Protein AF-A0A949EF25-F1 (afdb_monomer)

Solvent-accessible surface area (backbone atoms only — not comparable to full-atom values): 8540 Å² total; per-residue (Å²): 130,70,71,63,59,55,54,55,54,52,54,58,56,57,61,60,68,72,70,77,82,79,72,94,72,83,74,65,94,69,74,80,73,62,82,84,67,85,77,86,60,81,87,52,98,72,59,58,57,70,56,53,63,74,39,25,83,81,72,63,58,49,72,68,50,50,51,50,49,50,51,52,52,51,52,50,49,58,48,50,53,56,53,50,50,53,51,50,52,50,51,50,52,37,53,53,40,69,68,39,97,70,64,52,62,69,62,42,52,51,48,52,50,53,50,51,51,51,54,51,49,55,52,51,52,52,49,50,54,30,53,57,44,52,54,64,72,65,74,137

Sequence (140 aa):
MKKRFFAVSIVLFLSAALFITAQPGFRGPASERGQRGGGFFADRNILPPRLLLQAKEKIGLNADQENKIGAMIETHEQWAIKFGAEMKIKALKLRTTLAAEKINLENAEKLIREQADMRAELQIARLRLQMDAMALLTPE

Secondary structure (DSSP, 8-state):
--HHHHHHHHHHHHHHTTSSS--TT---S--------SSSSTTS----HHHHHHTTTTTT--HHHHHHHHHHHHHHHHHHHHHHHHHHHHHHHHHHHHTSSS--HHHHHHHHHHHHHHHHHHHHHHHHHHHHHHHTT---

Foldseek 3Di:
DPVVVVVVVVVVVVVVVVPPPDDPDPPDPPDPPPPPDPDDPVPDPQDQLVVCLVCCVVLVDDPVLNVVLVVLVVVLVVVCVVLVVVLVVLVVVLVVQVPDPDRPVVSNVVSVVVSVVSVVVNVVSSVVSSVVSVVSSDDD

pLDDT: mean 79.0, std 20.93, range [42.19, 98.19]

Radius of gyration: 29.11 Å; Cα contacts (8 Å, |Δi|>4): 51; chains: 1; bounding box: 46×23×103 Å

Mean predicted aligned error: 14.59 Å

Structure (mmCIF, N/CA/C/O backbone):
data_AF-A0A949EF25-F1
#
_entry.id   AF-A0A949EF25-F1
#
loop_
_atom_site.group_PDB
_atom_site.id
_atom_site.type_symbol
_atom_site.label_atom_id
_atom_site.label_alt_id
_atom_site.label_comp_id
_atom_site.label_asym_id
_atom_site.label_entity_id
_atom_site.label_seq_id
_atom_site.pdbx_PDB_ins_code
_atom_site.Cartn_x
_atom_site.Cartn_y
_atom_site.Cartn_z
_atom_site.occupancy
_atom_site.B_iso_or_equiv
_atom_site.auth_seq_id
_atom_site.auth_comp_id
_atom_site.auth_asym_id
_atom_site.auth_atom_id
_atom_site.pdbx_PDB_model_num
ATOM 1 N N . MET A 1 1 ? -25.292 -3.944 -76.855 1.00 54.16 1 MET A N 1
ATOM 2 C CA . MET A 1 1 ? -24.725 -4.858 -75.831 1.00 54.16 1 MET A CA 1
ATOM 3 C C . MET A 1 1 ? -24.156 -4.168 -74.575 1.00 54.16 1 MET A C 1
ATOM 5 O O . MET A 1 1 ? -23.584 -4.856 -73.751 1.00 54.16 1 MET A O 1
ATOM 9 N N . LYS A 1 2 ? -24.351 -2.857 -74.338 1.00 55.22 2 LYS A N 1
ATOM 10 C CA . LYS A 1 2 ? -23.855 -2.183 -73.110 1.00 55.22 2 LYS A CA 1
ATOM 11 C C . LYS A 1 2 ? -24.868 -2.111 -71.948 1.00 55.22 2 LYS A C 1
ATOM 13 O O . LYS A 1 2 ? -24.469 -1.970 -70.803 1.00 55.22 2 LYS A O 1
ATOM 18 N N . LYS A 1 3 ? -26.172 -2.282 -72.213 1.00 53.53 3 LYS A N 1
ATOM 19 C CA . LYS A 1 3 ? -27.233 -2.193 -71.183 1.00 53.53 3 LYS A CA 1
ATOM 20 C C . LYS A 1 3 ? -27.423 -3.470 -70.342 1.00 53.53 3 LYS A C 1
ATOM 22 O O . LYS A 1 3 ? -27.934 -3.386 -69.236 1.00 53.53 3 LYS A O 1
ATOM 27 N N . ARG A 1 4 ? -26.980 -4.640 -70.828 1.00 52.62 4 ARG A N 1
ATOM 28 C CA . ARG A 1 4 ? -27.060 -5.913 -70.078 1.00 52.62 4 ARG A CA 1
ATOM 29 C C . ARG A 1 4 ? -25.912 -6.085 -69.072 1.00 52.62 4 ARG A C 1
ATOM 31 O O . ARG A 1 4 ? -26.141 -6.623 -68.001 1.00 52.62 4 ARG A O 1
ATOM 38 N N . PHE A 1 5 ? -24.727 -5.539 -69.360 1.00 52.31 5 PHE A N 1
ATOM 39 C CA . PHE A 1 5 ? -23.602 -5.524 -68.413 1.00 52.31 5 PHE A CA 1
ATOM 40 C C . PHE A 1 5 ? -23.840 -4.591 -67.214 1.00 52.31 5 PHE A C 1
ATOM 42 O O . PHE A 1 5 ? -23.453 -4.918 -66.098 1.00 52.31 5 PHE A O 1
ATOM 49 N N . PHE A 1 6 ? -24.550 -3.475 -67.413 1.00 53.28 6 PHE A N 1
ATOM 50 C CA . PHE A 1 6 ? -24.902 -2.555 -66.323 1.00 53.28 6 PHE A CA 1
ATOM 51 C C . PHE A 1 6 ? -25.933 -3.154 -65.349 1.00 53.28 6 PHE A C 1
ATOM 53 O O . PHE A 1 6 ? -25.822 -2.970 -64.142 1.00 53.28 6 PHE A O 1
ATOM 60 N N . ALA A 1 7 ? -26.899 -3.929 -65.858 1.00 56.06 7 ALA A N 1
ATOM 61 C CA . ALA A 1 7 ? -27.911 -4.590 -65.032 1.00 56.06 7 ALA A CA 1
ATOM 62 C C . ALA A 1 7 ? -27.319 -5.709 -64.153 1.00 56.06 7 ALA A C 1
ATOM 64 O O . ALA A 1 7 ? -27.701 -5.844 -62.994 1.00 56.06 7 ALA A O 1
ATOM 65 N N . VAL A 1 8 ? -26.340 -6.464 -64.665 1.00 56.72 8 VAL A N 1
ATOM 66 C CA . VAL A 1 8 ? -25.665 -7.530 -63.901 1.00 56.72 8 VAL A CA 1
ATOM 67 C C . VAL A 1 8 ? -24.771 -6.952 -62.793 1.00 56.72 8 VAL A C 1
ATOM 69 O O . VAL A 1 8 ? -24.705 -7.520 -61.707 1.00 56.72 8 VAL A O 1
ATOM 72 N N . SER A 1 9 ? -24.157 -5.782 -63.008 1.00 54.75 9 SER A N 1
ATOM 73 C CA . SER A 1 9 ? -23.313 -5.135 -61.992 1.00 54.75 9 SER A CA 1
ATOM 74 C C . SER A 1 9 ? -24.108 -4.509 -60.835 1.00 54.75 9 SER A C 1
ATOM 76 O O . SER A 1 9 ? -23.600 -4.451 -59.719 1.00 54.75 9 SER A O 1
ATOM 78 N N . ILE A 1 10 ? -25.351 -4.068 -61.070 1.00 56.97 10 ILE A N 1
ATOM 79 C CA . ILE A 1 10 ? -26.226 -3.510 -60.020 1.00 56.97 10 ILE A CA 1
ATOM 80 C C . ILE A 1 10 ? -26.801 -4.623 -59.132 1.00 56.97 10 ILE A C 1
ATOM 82 O O . ILE A 1 10 ? -26.888 -4.451 -57.919 1.00 56.97 10 ILE A O 1
ATOM 86 N N . VAL A 1 11 ? -27.121 -5.790 -59.702 1.00 57.53 11 VAL A N 1
ATOM 87 C CA . VAL A 1 11 ? -27.597 -6.951 -58.927 1.00 57.53 11 VAL A CA 1
ATOM 88 C C . VAL A 1 11 ? -26.488 -7.517 -58.032 1.00 57.53 11 VAL A C 1
ATOM 90 O O . VAL A 1 11 ? -26.756 -7.838 -56.878 1.00 57.53 11 VAL A O 1
ATOM 93 N N . LEU A 1 12 ? -25.235 -7.545 -58.507 1.00 54.50 12 LEU A N 1
ATOM 94 C CA . LEU A 1 12 ? -24.079 -7.995 -57.717 1.00 54.50 12 LEU A CA 1
ATOM 95 C C . LEU A 1 12 ? -23.717 -7.039 -56.563 1.00 54.50 12 LEU A C 1
ATOM 97 O O . LEU A 1 12 ? -23.309 -7.498 -55.496 1.00 54.50 12 LEU A O 1
ATOM 101 N N . PHE A 1 13 ? -23.924 -5.727 -56.733 1.00 53.69 13 PHE A N 1
ATOM 102 C CA . PHE A 1 13 ? -23.747 -4.753 -55.648 1.00 53.69 13 PHE A CA 1
ATOM 103 C C . PHE A 1 13 ? -24.913 -4.751 -54.644 1.00 53.69 13 PHE A C 1
ATOM 105 O O . PHE A 1 13 ? -24.671 -4.580 -53.450 1.00 53.69 13 PHE A O 1
ATOM 112 N N . LEU A 1 14 ? -26.157 -5.012 -55.073 1.00 52.59 14 LEU A N 1
ATOM 113 C CA . LEU A 1 14 ? -27.291 -5.143 -54.145 1.00 52.59 14 LEU A CA 1
ATOM 114 C C . LEU A 1 14 ? -27.250 -6.442 -53.319 1.00 52.59 14 LEU A C 1
ATOM 116 O O . LEU A 1 14 ? -27.714 -6.443 -52.181 1.00 52.59 14 LEU A O 1
ATOM 120 N N . SER A 1 15 ? -26.656 -7.526 -53.831 1.00 50.78 15 SER A N 1
ATOM 121 C CA . SER A 1 15 ? -26.482 -8.769 -53.064 1.00 50.78 15 SER A CA 1
ATOM 122 C C . SER A 1 15 ? -25.381 -8.696 -51.999 1.00 50.78 15 SER A C 1
ATOM 124 O O . SER A 1 15 ? -25.439 -9.433 -51.019 1.00 50.78 15 SER A O 1
ATOM 126 N N . ALA A 1 16 ? -24.403 -7.792 -52.136 1.00 50.66 16 ALA A N 1
ATOM 127 C CA . ALA A 1 16 ? -23.359 -7.590 -51.126 1.00 50.66 16 ALA A CA 1
ATOM 128 C C . ALA A 1 16 ? -23.826 -6.714 -49.943 1.00 50.66 16 ALA A C 1
ATOM 130 O O . ALA A 1 16 ? -23.264 -6.795 -48.852 1.00 50.66 16 ALA A O 1
ATOM 131 N N . ALA A 1 17 ? -24.880 -5.911 -50.129 1.00 52.56 17 ALA A N 1
ATOM 132 C CA . ALA A 1 17 ? -25.412 -5.012 -49.102 1.00 52.56 17 ALA A CA 1
ATOM 133 C C . ALA A 1 17 ? -26.395 -5.681 -48.118 1.00 52.56 17 ALA A C 1
ATOM 135 O O . ALA A 1 17 ? -26.705 -5.097 -47.084 1.00 52.56 17 ALA A O 1
ATOM 136 N N . LEU A 1 18 ? -26.863 -6.905 -48.398 1.00 49.91 18 LEU A N 1
ATOM 137 C CA . LEU A 1 18 ? -27.817 -7.633 -47.543 1.00 49.91 18 LEU A CA 1
ATOM 138 C C . LEU A 1 18 ? -27.175 -8.700 -46.634 1.00 49.91 18 LEU A C 1
ATOM 140 O O . LEU A 1 18 ? -27.881 -9.322 -45.848 1.00 49.91 18 LEU A O 1
ATOM 144 N N . PHE A 1 19 ? -25.849 -8.883 -46.680 1.00 48.09 19 PHE A N 1
ATOM 145 C CA . PHE A 1 19 ? -25.125 -9.843 -45.827 1.00 48.09 19 PHE A CA 1
ATOM 146 C C . PHE A 1 19 ? -24.269 -9.210 -44.713 1.00 48.09 19 PHE A C 1
ATOM 148 O O . PHE A 1 19 ? -23.619 -9.935 -43.966 1.00 48.09 19 PHE A O 1
ATOM 155 N N . ILE A 1 20 ? -24.279 -7.881 -44.544 1.00 51.88 20 ILE A N 1
ATOM 156 C CA . ILE A 1 20 ? -23.470 -7.193 -43.509 1.00 51.88 20 ILE A CA 1
ATOM 157 C C . ILE A 1 20 ? -24.315 -6.745 -42.295 1.00 51.88 20 ILE A C 1
ATOM 159 O O . ILE A 1 20 ? -23.790 -6.229 -41.314 1.00 51.88 20 ILE A O 1
ATOM 163 N N . THR A 1 21 ? -25.620 -7.026 -42.271 1.00 51.88 21 THR A N 1
ATOM 164 C CA . THR A 1 21 ? -26.505 -6.706 -41.133 1.00 51.88 21 THR A CA 1
ATOM 165 C C . THR A 1 21 ? -27.102 -7.950 -40.473 1.00 51.88 21 THR A C 1
ATOM 167 O O . THR A 1 21 ? -28.297 -8.011 -40.215 1.00 51.88 21 THR A O 1
ATOM 170 N N . ALA A 1 22 ? -26.276 -8.953 -40.162 1.00 54.19 22 ALA A N 1
ATOM 171 C CA . ALA A 1 22 ? -26.662 -10.035 -39.250 1.00 54.19 22 ALA A CA 1
ATOM 172 C C . ALA A 1 22 ? -25.439 -10.768 -38.667 1.00 54.19 22 ALA A C 1
ATOM 174 O O . ALA A 1 22 ? -25.241 -11.957 -38.899 1.00 54.19 22 ALA A O 1
ATOM 175 N N . GLN A 1 23 ? -24.615 -10.077 -37.875 1.00 49.81 23 GLN A N 1
ATOM 176 C CA . GLN A 1 23 ? -23.814 -10.754 -36.852 1.00 49.81 23 GLN A CA 1
ATOM 177 C C . GLN A 1 23 ? -24.233 -10.248 -35.467 1.00 49.81 23 GLN A C 1
ATOM 179 O O . GLN A 1 23 ? -23.912 -9.114 -35.101 1.00 49.81 23 GLN A O 1
ATOM 184 N N . PRO A 1 24 ? -24.960 -11.059 -34.679 1.00 44.44 24 PRO A N 1
ATOM 185 C CA . PRO A 1 24 ? -25.192 -10.764 -33.278 1.00 44.44 24 PRO A CA 1
ATOM 186 C C . PRO A 1 24 ? -23.874 -11.007 -32.539 1.00 44.44 24 PRO A C 1
ATOM 188 O O . PRO A 1 24 ? -23.455 -12.149 -32.375 1.00 44.44 24 PRO A O 1
ATOM 191 N N . GLY A 1 25 ? -23.199 -9.940 -32.105 1.00 51.03 25 GLY A N 1
ATOM 192 C CA . GLY A 1 25 ? -22.099 -10.098 -31.152 1.00 51.03 25 GLY A CA 1
ATOM 193 C C . GLY A 1 25 ? -20.943 -9.109 -31.199 1.00 51.03 25 GLY A C 1
ATOM 194 O O . GLY A 1 25 ? -20.048 -9.258 -30.372 1.00 51.03 25 GLY A O 1
ATOM 195 N N . PHE A 1 26 ? -20.934 -8.085 -32.061 1.00 47.62 26 PHE A N 1
ATOM 196 C CA . PHE A 1 26 ? -19.940 -7.011 -31.922 1.00 47.62 26 PHE A CA 1
ATOM 197 C C . PHE A 1 26 ? -20.325 -6.091 -30.754 1.00 47.62 26 PHE A C 1
ATOM 199 O O . PHE A 1 26 ? -20.847 -4.989 -30.921 1.00 47.62 26 PHE A O 1
ATOM 206 N N . ARG A 1 27 ? -20.094 -6.578 -29.531 1.00 50.97 27 ARG A N 1
ATOM 207 C CA . ARG A 1 27 ? -19.937 -5.722 -28.359 1.00 50.97 27 ARG A CA 1
ATOM 208 C C . ARG A 1 27 ? -18.659 -4.925 -28.606 1.00 50.97 27 ARG A C 1
ATOM 210 O O . ARG A 1 27 ? -17.562 -5.456 -28.471 1.00 50.97 27 ARG A O 1
ATOM 217 N N . GLY A 1 28 ? -18.811 -3.658 -28.995 1.00 45.81 28 GLY A N 1
ATOM 218 C CA . GLY A 1 28 ? -17.733 -2.677 -28.872 1.00 45.81 28 GLY A CA 1
ATOM 219 C C . GLY A 1 28 ? -17.209 -2.649 -27.428 1.00 45.81 28 GLY A C 1
ATOM 220 O O . GLY A 1 28 ? -17.818 -3.282 -26.563 1.00 45.81 28 GLY A O 1
ATOM 221 N N . PRO A 1 29 ? -16.108 -1.937 -27.135 1.00 49.69 29 PRO A N 1
ATOM 222 C CA . PRO A 1 29 ? -15.517 -1.869 -25.800 1.00 49.69 29 PRO A CA 1
ATOM 223 C C . PRO A 1 29 ? -16.431 -1.076 -24.851 1.00 49.69 29 PRO A C 1
ATOM 225 O O . PRO A 1 29 ? -16.143 0.036 -24.417 1.00 49.69 29 PRO A O 1
ATOM 228 N N . ALA A 1 30 ? -17.582 -1.660 -24.542 1.00 44.31 30 ALA A N 1
ATOM 2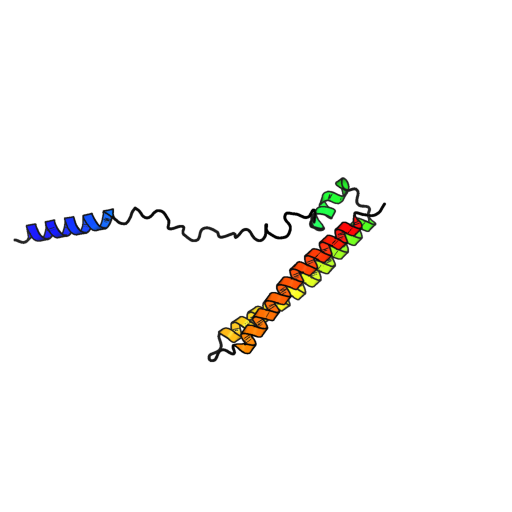29 C CA . ALA A 1 30 ? -18.405 -1.342 -23.415 1.00 44.31 30 ALA A CA 1
ATOM 230 C 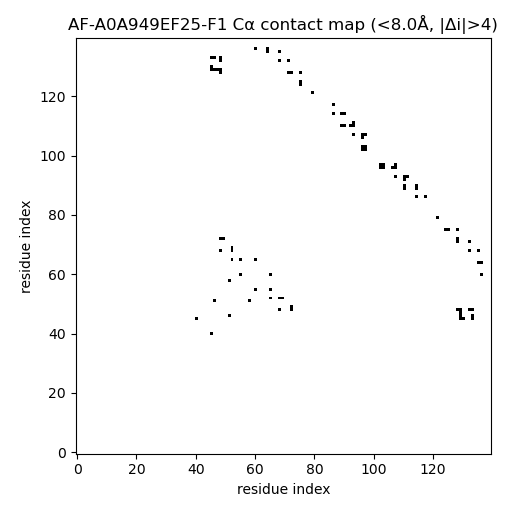C . ALA A 1 30 ? -17.574 -1.739 -22.208 1.00 44.31 30 ALA A C 1
ATOM 232 O O . ALA A 1 30 ? -17.428 -2.918 -21.903 1.00 44.31 30 ALA A O 1
ATOM 233 N N . SER A 1 31 ? -17.009 -0.723 -21.562 1.00 50.34 31 SER A N 1
ATOM 234 C CA . SER A 1 31 ? -17.053 -0.623 -20.112 1.00 50.34 31 SER A CA 1
ATOM 235 C C . SER A 1 31 ? -16.852 -1.956 -19.395 1.00 50.34 31 SER A C 1
ATOM 237 O O . SER A 1 31 ? -17.687 -2.366 -18.588 1.00 50.34 31 SER A O 1
ATOM 239 N N . GLU A 1 32 ? -15.693 -2.576 -19.590 1.00 43.91 32 GLU A N 1
ATOM 240 C CA . GLU A 1 32 ? -15.085 -3.358 -18.526 1.00 43.91 32 GLU A CA 1
ATOM 241 C C . GLU A 1 32 ? -14.651 -2.370 -17.428 1.00 43.91 32 GLU A C 1
ATOM 243 O O . GLU A 1 32 ? -13.480 -2.213 -17.087 1.00 43.91 32 GLU A O 1
ATOM 248 N N . ARG A 1 33 ? -15.640 -1.737 -16.776 1.00 43.56 33 ARG A N 1
ATOM 249 C CA . ARG A 1 33 ? -15.610 -1.626 -15.320 1.00 43.56 33 ARG A CA 1
ATOM 250 C C . ARG A 1 33 ? -15.683 -3.063 -14.830 1.00 43.56 33 ARG A C 1
ATOM 252 O O . ARG A 1 33 ? -16.730 -3.529 -14.391 1.00 43.56 33 ARG A O 1
ATOM 259 N N . GLY A 1 34 ? -14.569 -3.776 -14.991 1.00 44.25 34 GLY A N 1
ATOM 260 C CA . GLY A 1 34 ? -14.351 -5.045 -14.347 1.00 44.25 34 GLY A CA 1
ATOM 261 C C . GLY A 1 34 ? -14.696 -4.807 -12.895 1.00 44.25 34 GLY A C 1
ATOM 262 O O . GLY A 1 34 ? -14.117 -3.928 -12.249 1.00 44.25 34 GLY A O 1
ATOM 263 N N . GLN A 1 35 ? -15.721 -5.523 -12.453 1.00 47.59 35 GLN A N 1
ATOM 264 C CA . GLN A 1 35 ? -15.979 -5.862 -11.071 1.00 47.59 35 GLN A CA 1
ATOM 265 C C . GLN A 1 35 ? -14.628 -6.126 -10.401 1.00 47.59 35 GLN A C 1
ATOM 267 O O . GLN A 1 35 ? -14.088 -7.229 -10.442 1.00 47.59 35 GLN A O 1
ATOM 272 N N . ARG A 1 36 ? -14.015 -5.087 -9.834 1.00 45.81 36 ARG A N 1
ATOM 273 C CA . ARG A 1 36 ? -12.813 -5.245 -9.036 1.00 45.81 36 ARG A CA 1
ATOM 274 C C . ARG A 1 36 ? -13.279 -5.816 -7.710 1.00 45.81 36 ARG A C 1
ATOM 276 O O . ARG A 1 36 ? -13.642 -5.075 -6.807 1.00 45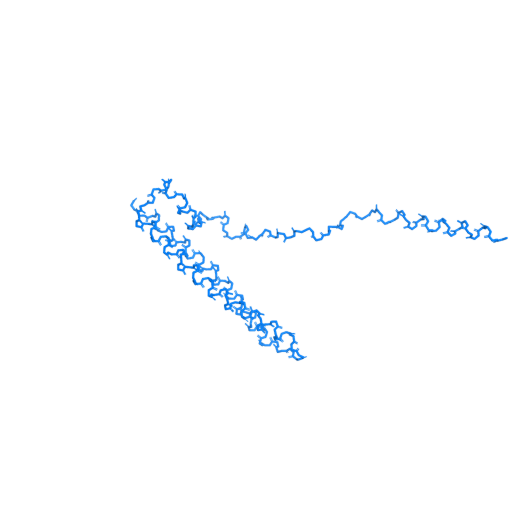.81 36 ARG A O 1
ATOM 283 N N . GLY A 1 37 ? -13.237 -7.141 -7.624 1.00 43.38 37 GLY A N 1
ATOM 284 C CA . GLY A 1 37 ? -12.913 -7.818 -6.375 1.00 43.38 37 GLY A CA 1
ATOM 285 C C . GLY A 1 37 ? -14.081 -8.175 -5.466 1.00 43.38 37 GLY A C 1
ATOM 286 O O . GLY A 1 37 ? -13.938 -8.067 -4.255 1.00 43.38 37 GLY A O 1
ATOM 287 N N . GLY A 1 38 ? -15.184 -8.694 -6.005 1.00 42.19 38 GLY A N 1
ATOM 288 C CA . GLY A 1 38 ? -16.184 -9.413 -5.199 1.00 42.19 38 GLY A CA 1
ATOM 289 C C . GLY A 1 38 ? -15.750 -10.827 -4.771 1.00 42.19 38 GLY A C 1
ATOM 290 O O . GLY A 1 38 ? -16.607 -11.680 -4.599 1.00 42.19 38 GLY A O 1
ATOM 291 N N . GLY A 1 39 ? -14.444 -11.117 -4.675 1.00 46.09 39 GLY A N 1
ATOM 292 C CA . GLY A 1 39 ? -13.925 -12.495 -4.723 1.00 46.09 39 GLY A CA 1
ATOM 293 C C . GLY A 1 39 ? -12.921 -12.920 -3.648 1.00 46.09 39 GLY A C 1
ATOM 294 O O . GLY A 1 39 ? -12.316 -13.969 -3.805 1.00 46.09 39 GLY A O 1
ATOM 295 N N . PHE A 1 40 ? -12.716 -12.150 -2.575 1.00 47.03 40 PHE A N 1
ATOM 296 C CA . PHE A 1 40 ? -11.912 -12.617 -1.420 1.00 47.03 40 PHE A CA 1
ATOM 297 C C . PHE A 1 40 ? -12.433 -12.145 -0.049 1.00 47.03 40 PHE A C 1
ATOM 299 O O . PHE A 1 40 ? -12.055 -12.702 0.976 1.00 47.03 40 PHE A O 1
ATOM 306 N N . PHE A 1 41 ? -13.328 -11.148 -0.022 1.00 47.22 41 PHE A N 1
ATOM 307 C CA . PHE A 1 41 ? -13.860 -10.532 1.205 1.00 47.22 41 PHE A CA 1
ATOM 308 C C . PHE A 1 41 ? -15.389 -10.564 1.305 1.00 47.22 41 PHE A C 1
ATOM 310 O O . PHE A 1 41 ? -15.947 -9.955 2.209 1.00 47.22 41 PHE A O 1
ATOM 317 N N . ALA A 1 42 ? -16.075 -11.256 0.391 1.00 48.38 42 ALA A N 1
ATOM 318 C CA . ALA A 1 42 ? -17.537 -11.349 0.407 1.00 48.38 42 ALA A CA 1
ATOM 319 C C . ALA A 1 42 ? -18.078 -12.168 1.597 1.00 48.38 42 ALA A C 1
ATOM 321 O O . ALA A 1 42 ? -19.260 -12.074 1.899 1.00 48.38 42 ALA A O 1
ATOM 322 N N . ASP A 1 43 ? -17.210 -12.929 2.274 1.00 43.94 43 ASP A N 1
ATOM 323 C CA . ASP A 1 43 ? -17.591 -13.916 3.291 1.00 43.94 43 ASP A CA 1
ATOM 324 C C . ASP A 1 43 ? -17.036 -13.608 4.696 1.00 43.94 43 ASP A C 1
ATOM 326 O O . ASP A 1 43 ? -17.002 -14.460 5.578 1.00 43.94 43 ASP A O 1
ATOM 330 N N . ARG A 1 44 ? -16.542 -12.386 4.940 1.00 54.66 44 ARG A N 1
ATOM 331 C CA . ARG A 1 44 ? -16.115 -11.971 6.284 1.00 54.66 44 ARG A CA 1
ATOM 332 C C . ARG A 1 44 ? -16.666 -10.586 6.592 1.00 54.66 44 ARG A C 1
ATOM 334 O O . ARG A 1 44 ? -16.533 -9.688 5.768 1.00 54.66 44 ARG A O 1
ATOM 341 N N . ASN A 1 45 ? -17.234 -10.421 7.790 1.00 59.25 45 ASN A N 1
ATOM 342 C CA . ASN A 1 45 ? -17.732 -9.171 8.388 1.00 59.25 45 ASN A CA 1
ATOM 343 C C . ASN A 1 45 ? -16.612 -8.132 8.611 1.00 59.25 45 ASN A C 1
ATOM 345 O O . ASN A 1 45 ? -16.421 -7.617 9.709 1.00 59.25 45 ASN A O 1
ATOM 349 N N . ILE A 1 46 ? -15.807 -7.860 7.590 1.00 67.62 46 ILE A N 1
ATOM 350 C CA . ILE A 1 46 ? -14.645 -6.990 7.657 1.00 67.62 46 ILE A CA 1
ATOM 351 C C . ILE A 1 46 ? -15.073 -5.637 7.105 1.00 67.62 46 ILE A C 1
ATOM 353 O O . ILE A 1 46 ? -14.951 -5.345 5.911 1.00 67.62 46 ILE A O 1
ATOM 357 N N . LEU A 1 47 ? -15.624 -4.812 7.992 1.00 77.25 47 LEU A N 1
ATOM 358 C CA . LEU A 1 47 ? -16.019 -3.456 7.649 1.00 77.25 47 LEU A CA 1
ATOM 359 C C . LEU A 1 47 ? -14.768 -2.580 7.473 1.00 77.25 47 LEU A C 1
ATOM 361 O O . LEU A 1 47 ? -13.850 -2.625 8.293 1.00 77.25 47 LEU A O 1
ATOM 365 N N . PRO A 1 48 ? -14.695 -1.757 6.413 1.00 85.50 48 PRO A N 1
ATOM 366 C CA . PRO A 1 48 ? -13.679 -0.721 6.313 1.00 85.50 48 PRO A CA 1
ATOM 367 C C . PRO A 1 48 ? -13.693 0.184 7.563 1.00 85.50 48 PRO A C 1
ATOM 369 O O . PRO A 1 48 ? -14.767 0.659 7.931 1.00 85.50 48 PRO A O 1
ATOM 372 N N . PRO A 1 49 ? -12.536 0.518 8.167 1.00 87.69 49 PRO A N 1
ATOM 373 C CA . PRO A 1 49 ? -12.475 1.340 9.380 1.00 87.69 49 PRO A CA 1
ATOM 374 C C . PRO A 1 49 ? -13.147 2.710 9.235 1.00 87.69 49 PRO A C 1
ATOM 376 O O . PRO A 1 49 ? -13.751 3.222 10.170 1.00 87.69 49 PRO A O 1
ATOM 379 N N . ARG A 1 50 ? -13.124 3.288 8.026 1.00 89.62 50 ARG A N 1
ATOM 380 C CA . ARG A 1 50 ? -13.855 4.528 7.723 1.00 89.62 50 ARG A CA 1
ATOM 381 C C . ARG A 1 50 ? -15.371 4.382 7.919 1.00 89.62 50 ARG A C 1
ATOM 383 O O . ARG A 1 50 ? -16.007 5.340 8.340 1.00 89.62 50 ARG A O 1
ATOM 390 N N . LEU A 1 51 ? -15.948 3.208 7.639 1.00 89.12 51 LEU A N 1
ATOM 391 C CA . LEU A 1 51 ? -17.366 2.949 7.916 1.00 89.12 51 LEU A CA 1
ATOM 392 C C . LEU A 1 51 ? -17.636 2.836 9.419 1.00 89.12 51 LEU A C 1
ATOM 394 O O . LEU A 1 51 ? -18.699 3.261 9.856 1.00 89.12 51 LEU A O 1
ATOM 398 N N . LEU A 1 52 ? -16.682 2.327 10.207 1.00 88.69 52 LEU A N 1
ATOM 399 C CA . LEU A 1 52 ? -16.801 2.293 11.670 1.00 88.69 52 LEU A CA 1
ATOM 400 C C . LEU A 1 52 ? -16.907 3.713 12.236 1.00 88.69 52 LEU A C 1
ATOM 402 O O . LEU A 1 52 ? -17.811 3.992 13.015 1.00 88.69 52 LEU A O 1
ATOM 406 N N . LEU A 1 53 ? -16.058 4.633 11.765 1.00 90.00 53 LEU A N 1
ATOM 407 C CA . LEU A 1 53 ? -16.129 6.046 12.152 1.00 90.00 53 LEU A CA 1
ATOM 408 C C . LEU A 1 53 ? -17.427 6.725 11.697 1.00 90.00 53 LEU A C 1
ATOM 410 O O . LEU A 1 53 ? -18.004 7.512 12.440 1.00 90.00 53 LEU A O 1
ATOM 414 N N . GLN A 1 54 ? -17.927 6.408 10.499 1.00 90.88 54 GLN A N 1
ATOM 415 C CA . GLN A 1 54 ? -19.219 6.927 10.028 1.00 90.88 54 GLN A CA 1
ATOM 416 C C . GLN A 1 54 ? -20.403 6.388 10.839 1.00 90.88 54 GLN A C 1
ATOM 418 O O . GLN A 1 54 ? -21.418 7.067 10.978 1.00 90.88 54 GLN A O 1
ATOM 423 N N . ALA A 1 55 ? -20.285 5.172 11.368 1.00 88.69 55 ALA A N 1
ATOM 424 C CA . ALA A 1 55 ? -21.302 4.524 12.182 1.00 88.69 55 ALA A CA 1
ATOM 425 C C . ALA A 1 55 ? -21.085 4.722 13.691 1.00 88.69 55 ALA A C 1
ATOM 427 O O . ALA A 1 55 ? -21.774 4.068 14.470 1.00 88.69 55 ALA A O 1
ATOM 428 N N . LYS A 1 56 ? -20.171 5.610 14.111 1.00 89.38 56 LYS A N 1
ATOM 429 C CA . LYS A 1 56 ? -19.697 5.713 15.500 1.00 89.38 56 LYS A CA 1
ATOM 430 C C . LYS A 1 56 ? -20.806 5.825 16.546 1.00 89.38 56 LYS A C 1
ATOM 432 O O . LYS A 1 56 ? -20.761 5.125 17.549 1.00 89.38 56 LYS A O 1
ATOM 437 N N . GLU A 1 57 ? -21.838 6.624 16.273 1.00 88.75 57 GLU A N 1
ATOM 438 C CA . GLU A 1 57 ? -22.991 6.802 17.166 1.00 88.75 57 GLU A CA 1
ATOM 439 C C . GLU A 1 57 ? -23.858 5.539 17.249 1.00 88.75 57 GLU A C 1
ATOM 441 O O . GLU A 1 57 ? -24.407 5.223 18.298 1.00 88.75 57 GLU A O 1
ATOM 446 N N . LYS A 1 58 ? -23.962 4.788 16.146 1.00 87.56 58 LYS A N 1
ATOM 447 C CA . LYS A 1 58 ? -24.780 3.570 16.054 1.00 87.56 58 LYS A CA 1
ATOM 448 C C . LYS A 1 58 ? -24.119 2.367 16.715 1.00 87.56 58 LYS A C 1
ATOM 450 O O . LYS A 1 58 ? -24.825 1.492 17.200 1.00 87.56 58 LYS A O 1
ATOM 455 N N . ILE A 1 59 ? -22.789 2.308 16.685 1.00 87.31 59 ILE A N 1
ATOM 456 C CA . ILE A 1 59 ? -22.005 1.216 17.279 1.00 87.31 59 ILE A CA 1
ATOM 457 C C . ILE A 1 59 ? -21.416 1.590 18.645 1.00 87.31 59 ILE A C 1
ATOM 459 O O . ILE A 1 59 ? -20.689 0.792 19.222 1.00 87.31 59 ILE A O 1
ATOM 463 N N . GLY A 1 60 ? -21.727 2.787 19.156 1.00 88.38 60 GLY A N 1
ATOM 464 C CA . GLY A 1 60 ? -21.345 3.227 20.496 1.00 88.38 60 GLY A CA 1
ATOM 465 C C . GLY A 1 60 ? -19.841 3.404 20.702 1.00 88.38 60 GLY A C 1
ATOM 466 O O . GLY A 1 60 ? -19.354 3.098 21.786 1.00 88.38 60 GLY A O 1
ATOM 467 N N . LEU A 1 61 ? -19.097 3.880 19.693 1.00 89.94 61 LEU A N 1
ATOM 468 C CA . LEU A 1 61 ? -17.663 4.135 19.876 1.00 89.94 61 LEU A CA 1
ATOM 469 C C . LEU A 1 61 ? -17.439 5.206 20.941 1.00 89.94 61 LEU A C 1
ATOM 471 O O . LEU A 1 61 ? -17.998 6.302 20.860 1.00 89.94 61 LEU A O 1
ATOM 475 N N . ASN A 1 62 ? -16.558 4.916 21.893 1.00 92.38 62 ASN A N 1
ATOM 476 C CA . ASN A 1 62 ? -16.047 5.933 22.799 1.00 92.38 62 ASN A CA 1
ATOM 477 C C . ASN A 1 62 ? -14.981 6.810 22.107 1.00 92.38 62 ASN A C 1
ATOM 479 O O . ASN A 1 62 ? -14.463 6.480 21.034 1.00 92.38 62 ASN A O 1
ATOM 483 N N . ALA A 1 63 ? -14.645 7.942 22.732 1.00 92.56 63 ALA A N 1
ATOM 484 C CA . ALA A 1 63 ? -13.693 8.905 22.174 1.00 92.56 63 ALA A CA 1
ATOM 485 C C . ALA A 1 63 ? -12.299 8.294 21.934 1.00 92.56 63 ALA A C 1
ATOM 487 O O . ALA A 1 63 ? -11.641 8.615 20.944 1.00 92.56 63 ALA A O 1
ATOM 488 N N . ASP A 1 64 ? -11.860 7.376 22.796 1.00 93.06 64 ASP A N 1
ATOM 489 C CA . ASP A 1 64 ? -10.556 6.723 22.667 1.00 93.06 64 ASP A CA 1
ATOM 490 C C . ASP A 1 64 ? -10.516 5.759 21.474 1.00 93.06 64 ASP A C 1
ATOM 492 O O . ASP A 1 64 ? -9.526 5.721 20.741 1.00 93.06 64 ASP A O 1
ATOM 496 N N . GLN A 1 65 ? -11.587 4.996 21.248 1.00 93.19 65 GLN A N 1
ATOM 497 C CA . GLN A 1 65 ? -11.751 4.120 20.087 1.00 93.19 65 GLN A CA 1
ATOM 498 C C . GLN A 1 65 ? -11.805 4.934 18.792 1.00 93.19 65 GLN A C 1
ATOM 500 O O . GLN A 1 65 ? -11.111 4.590 17.835 1.00 93.19 65 GLN A O 1
ATOM 505 N N . GLU A 1 66 ? -12.570 6.032 18.767 1.00 94.19 66 GLU A N 1
ATOM 506 C CA . GLU A 1 66 ? -12.631 6.947 17.620 1.00 94.19 66 GLU A CA 1
ATOM 507 C C . GLU A 1 66 ? -11.234 7.485 17.269 1.00 94.19 66 GLU A C 1
ATOM 509 O O . GLU A 1 66 ? -10.792 7.362 16.123 1.00 94.19 66 GLU A O 1
ATOM 514 N N . ASN A 1 67 ? -10.503 7.997 18.263 1.00 95.25 67 ASN A N 1
ATOM 515 C CA . ASN A 1 67 ? -9.160 8.543 18.072 1.00 95.25 67 ASN A CA 1
ATOM 516 C C . ASN A 1 67 ? -8.165 7.484 17.573 1.00 95.25 67 ASN A C 1
ATOM 518 O O . ASN A 1 67 ? -7.397 7.744 16.643 1.00 95.25 67 ASN A O 1
ATOM 522 N N . LYS A 1 68 ? -8.191 6.273 18.146 1.00 95.44 68 LYS A N 1
ATOM 523 C CA . LYS A 1 68 ? -7.314 5.169 17.723 1.00 95.44 68 LYS A CA 1
ATOM 524 C C . LYS A 1 68 ? -7.601 4.741 16.286 1.00 95.44 68 LYS A C 1
ATOM 526 O O . LYS A 1 68 ? -6.670 4.651 15.488 1.00 95.44 68 LYS A O 1
ATOM 531 N N . ILE A 1 69 ? -8.871 4.531 15.932 1.00 94.75 69 ILE A N 1
ATOM 532 C CA . ILE A 1 69 ? -9.262 4.155 14.566 1.00 94.75 69 ILE A CA 1
ATOM 533 C C . ILE A 1 69 ? -8.851 5.255 13.575 1.00 94.75 69 ILE A C 1
ATOM 535 O O . ILE A 1 69 ? -8.300 4.946 12.517 1.00 94.75 69 ILE A O 1
ATOM 539 N N . GLY A 1 70 ? -9.055 6.530 13.923 1.00 95.38 70 GLY A N 1
ATOM 540 C CA . GLY A 1 70 ? -8.613 7.669 13.116 1.00 95.38 70 GLY A CA 1
ATOM 541 C C . GLY A 1 70 ? -7.104 7.658 12.850 1.00 95.38 70 GLY A C 1
ATOM 542 O O . GLY A 1 70 ? -6.681 7.707 11.694 1.00 95.38 70 GLY A O 1
ATOM 543 N N . ALA A 1 71 ? -6.292 7.498 13.897 1.00 96.88 71 ALA A N 1
ATOM 544 C CA . ALA A 1 71 ? -4.833 7.455 13.784 1.00 96.88 71 ALA A CA 1
ATOM 545 C C . ALA A 1 71 ? -4.330 6.267 12.944 1.00 96.88 71 ALA A C 1
ATOM 547 O O . ALA A 1 71 ? -3.379 6.397 12.167 1.00 96.88 71 ALA A O 1
ATOM 548 N N . MET A 1 72 ? -4.979 5.105 13.062 1.00 95.94 72 MET A N 1
ATOM 549 C CA . MET A 1 72 ? -4.652 3.924 12.258 1.00 95.94 72 MET A CA 1
ATOM 550 C C . MET A 1 72 ? -4.937 4.151 10.771 1.00 95.94 72 MET A C 1
ATOM 552 O O . MET A 1 72 ? -4.112 3.798 9.925 1.00 95.94 72 MET A O 1
ATOM 556 N N . ILE A 1 73 ? -6.079 4.769 10.449 1.00 95.69 73 ILE A N 1
ATOM 557 C CA . ILE A 1 73 ? -6.438 5.137 9.074 1.00 95.69 73 ILE A CA 1
ATOM 558 C C . ILE A 1 73 ? -5.401 6.104 8.504 1.00 95.69 73 ILE A C 1
ATOM 560 O O . ILE A 1 73 ? -4.875 5.855 7.420 1.00 95.69 73 ILE A O 1
ATOM 564 N N . GLU A 1 74 ? -5.071 7.167 9.238 1.00 96.88 74 GLU A N 1
ATOM 565 C CA . GLU A 1 74 ? -4.104 8.168 8.789 1.00 96.88 74 GLU A CA 1
ATOM 566 C C . GLU A 1 74 ? -2.725 7.546 8.539 1.00 96.88 74 GLU A C 1
ATOM 568 O O . GLU A 1 74 ? -2.140 7.728 7.469 1.00 96.88 74 GLU A O 1
ATOM 573 N N . THR A 1 75 ? -2.232 6.744 9.485 1.00 97.06 75 THR A N 1
ATOM 574 C CA . THR A 1 75 ? -0.936 6.062 9.364 1.00 97.06 75 THR A CA 1
ATOM 575 C C . THR A 1 75 ? -0.902 5.158 8.132 1.00 97.06 75 THR A C 1
ATOM 577 O O . THR A 1 75 ? 0.046 5.204 7.340 1.00 97.06 75 THR A O 1
ATOM 580 N N . HIS A 1 76 ? -1.956 4.363 7.923 1.00 96.12 76 HIS A N 1
ATOM 581 C CA . HIS A 1 76 ? -2.065 3.504 6.749 1.00 96.12 76 HIS A CA 1
ATOM 582 C C . HIS A 1 76 ? -2.135 4.318 5.448 1.00 96.12 76 HIS A C 1
ATOM 584 O O . HIS A 1 76 ? -1.532 3.928 4.452 1.00 96.12 76 HIS A O 1
ATOM 590 N N . GLU A 1 77 ? -2.848 5.445 5.417 1.00 95.38 77 GLU A N 1
ATOM 591 C CA . GLU A 1 77 ? -2.940 6.305 4.232 1.00 95.38 77 GLU A CA 1
ATOM 592 C C . GLU A 1 77 ? -1.602 6.948 3.874 1.00 95.38 77 GLU A C 1
ATOM 594 O O . GLU A 1 77 ? -1.186 6.888 2.714 1.00 95.38 77 GLU A O 1
ATOM 599 N N . GLN A 1 78 ? -0.887 7.492 4.860 1.00 97.62 78 GLN A N 1
ATOM 600 C CA . GLN A 1 78 ? 0.450 8.045 4.656 1.00 97.62 78 GLN A CA 1
ATOM 601 C C . GLN A 1 78 ? 1.413 6.983 4.112 1.00 97.62 78 GLN A C 1
ATOM 603 O O . GLN A 1 78 ? 2.154 7.240 3.156 1.00 97.62 78 GLN A O 1
ATOM 608 N N . TRP A 1 79 ? 1.383 5.776 4.683 1.00 97.38 79 TRP A N 1
ATOM 609 C CA . TRP A 1 79 ? 2.158 4.646 4.181 1.00 97.38 79 TRP A CA 1
ATOM 610 C C . TRP A 1 79 ? 1.751 4.270 2.748 1.00 97.38 79 TRP A C 1
ATOM 612 O O . TRP A 1 79 ? 2.612 4.189 1.872 1.00 97.38 79 TRP A O 1
ATOM 622 N N . ALA A 1 80 ? 0.453 4.124 2.470 1.00 94.56 80 ALA A N 1
ATOM 623 C CA . ALA A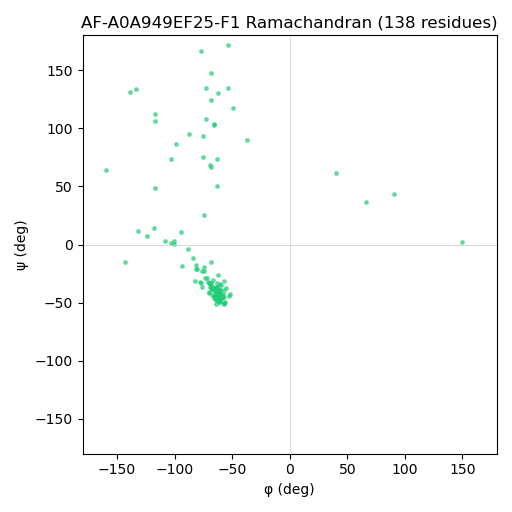 1 80 ? -0.062 3.718 1.163 1.00 94.56 80 ALA A CA 1
AT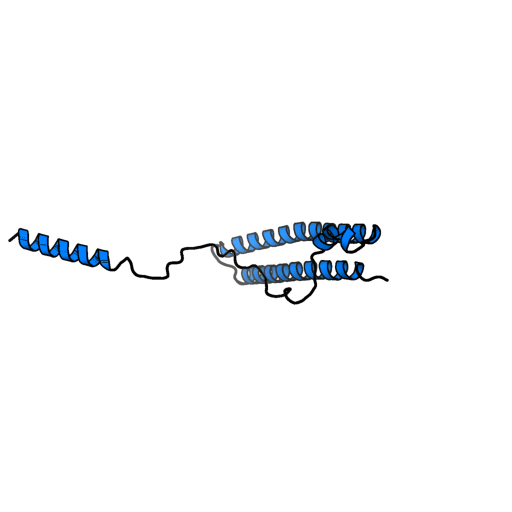OM 624 C C . ALA A 1 80 ? 0.270 4.730 0.054 1.00 94.56 80 ALA A C 1
ATOM 626 O O . ALA A 1 80 ? 0.515 4.332 -1.087 1.00 94.56 80 ALA A O 1
ATOM 627 N N . ILE A 1 81 ? 0.318 6.029 0.370 1.00 96.00 81 ILE A N 1
ATOM 628 C CA . ILE A 1 81 ? 0.752 7.074 -0.568 1.00 96.00 81 ILE A CA 1
ATOM 629 C C . ILE A 1 81 ? 2.221 6.871 -0.954 1.00 96.00 81 ILE A C 1
ATOM 631 O O . ILE A 1 81 ? 2.536 6.818 -2.148 1.00 96.00 81 ILE A O 1
ATOM 635 N N . LYS A 1 82 ? 3.114 6.724 0.035 1.00 97.44 82 LYS A N 1
ATOM 636 C CA . LYS A 1 82 ? 4.554 6.511 -0.201 1.00 97.44 82 LYS A CA 1
ATOM 637 C C . LYS A 1 82 ? 4.793 5.213 -0.972 1.00 97.44 82 LYS A C 1
ATOM 639 O O . LYS A 1 82 ? 5.432 5.215 -2.022 1.00 97.44 82 LYS A O 1
ATOM 644 N N . PHE A 1 83 ? 4.174 4.133 -0.513 1.00 96.38 83 PHE A N 1
ATOM 645 C CA . PHE A 1 83 ? 4.266 2.815 -1.125 1.00 96.38 83 PHE A CA 1
ATOM 646 C C . PHE A 1 83 ? 3.724 2.796 -2.566 1.00 96.38 83 PHE A C 1
ATOM 648 O O . PHE A 1 83 ? 4.317 2.220 -3.480 1.00 96.38 83 PHE A O 1
ATOM 655 N N . GLY A 1 84 ? 2.617 3.502 -2.814 1.00 94.31 84 GLY A N 1
ATOM 656 C CA . GLY A 1 84 ? 2.057 3.678 -4.150 1.00 94.31 84 GLY A CA 1
ATOM 657 C C . GLY A 1 84 ? 2.983 4.452 -5.093 1.00 94.31 84 GLY A C 1
ATOM 658 O O . GLY A 1 84 ? 3.058 4.123 -6.280 1.00 94.31 84 GLY A O 1
ATOM 659 N N . ALA A 1 85 ? 3.713 5.451 -4.589 1.00 97.94 85 ALA A N 1
ATOM 660 C CA . ALA A 1 85 ? 4.722 6.165 -5.369 1.00 97.94 85 ALA A CA 1
ATOM 661 C C . ALA A 1 85 ? 5.897 5.249 -5.753 1.00 97.94 85 ALA A C 1
ATOM 663 O O . ALA A 1 85 ? 6.284 5.214 -6.922 1.00 97.94 85 ALA A O 1
ATOM 664 N N . GLU A 1 86 ? 6.403 4.440 -4.823 1.00 97.50 86 GLU A N 1
ATOM 665 C CA . GLU A 1 86 ? 7.454 3.451 -5.103 1.00 97.50 86 GLU A CA 1
ATOM 666 C C . GLU A 1 86 ? 7.022 2.430 -6.164 1.00 97.50 86 GLU A C 1
ATOM 668 O O . GLU A 1 86 ? 7.766 2.138 -7.106 1.00 97.50 86 GLU A O 1
ATOM 673 N N . MET A 1 87 ? 5.781 1.945 -6.081 1.00 96.88 87 MET A N 1
ATOM 674 C CA . MET A 1 87 ? 5.228 1.016 -7.065 1.00 96.88 87 MET A CA 1
ATOM 675 C C . MET A 1 87 ? 5.151 1.650 -8.466 1.00 96.88 87 MET A C 1
ATOM 677 O O . MET A 1 87 ? 5.473 0.995 -9.463 1.00 96.88 87 MET A O 1
ATOM 681 N N . LYS A 1 88 ? 4.783 2.940 -8.560 1.00 97.25 88 LYS A N 1
ATOM 682 C CA . LYS A 1 88 ? 4.812 3.699 -9.826 1.00 97.25 88 LYS A CA 1
ATOM 683 C C . LYS A 1 88 ? 6.232 3.831 -10.372 1.00 97.25 88 LYS A C 1
ATOM 685 O O . LYS A 1 88 ? 6.430 3.643 -11.570 1.00 97.25 88 LYS A O 1
ATOM 690 N N . ILE A 1 89 ? 7.220 4.092 -9.516 1.00 97.75 89 ILE A N 1
ATOM 691 C CA . ILE A 1 89 ? 8.629 4.157 -9.926 1.00 97.75 89 ILE A CA 1
ATOM 692 C C . ILE A 1 89 ? 9.073 2.815 -10.522 1.00 97.75 89 ILE A C 1
ATOM 694 O O . ILE A 1 89 ? 9.661 2.796 -11.604 1.00 97.75 89 ILE A O 1
ATOM 698 N N . LYS A 1 90 ? 8.749 1.682 -9.884 1.00 97.12 90 LYS A N 1
ATOM 699 C CA . LYS A 1 90 ? 9.051 0.352 -10.448 1.00 97.12 90 LYS A CA 1
ATOM 700 C C . LYS A 1 90 ? 8.335 0.107 -11.779 1.00 97.12 90 LYS A C 1
ATOM 702 O O . LYS A 1 90 ? 8.933 -0.463 -12.686 1.00 97.12 90 LYS A O 1
ATOM 707 N N . ALA A 1 91 ? 7.101 0.590 -11.937 1.00 96.62 91 ALA A N 1
ATOM 708 C CA . ALA A 1 91 ? 6.367 0.484 -13.203 1.00 96.62 91 ALA A CA 1
ATOM 709 C C . ALA A 1 91 ? 7.044 1.251 -14.336 1.00 96.62 91 ALA A C 1
ATOM 711 O O . ALA A 1 91 ? 7.148 0.740 -15.451 1.00 96.62 91 ALA A O 1
ATOM 712 N N . LEU A 1 92 ? 7.544 2.451 -14.043 1.00 98.00 92 LEU A N 1
ATOM 713 C CA . LEU A 1 92 ? 8.323 3.227 -15.001 1.00 98.00 92 LEU A CA 1
ATOM 714 C C . LEU A 1 92 ? 9.627 2.509 -15.355 1.00 98.00 92 LEU A C 1
ATOM 716 O O . LEU A 1 92 ? 9.925 2.374 -16.536 1.00 98.00 92 LEU A O 1
ATOM 720 N N . LYS A 1 93 ? 10.354 1.965 -14.369 1.00 97.44 93 LYS A N 1
ATOM 721 C CA . LYS A 1 93 ? 11.569 1.170 -14.621 1.00 97.44 93 LYS A CA 1
ATOM 722 C C . LYS A 1 93 ? 11.295 -0.040 -15.514 1.00 97.44 93 LYS A C 1
ATOM 724 O O . LYS A 1 93 ? 12.067 -0.294 -16.438 1.00 97.44 93 LYS A O 1
ATOM 729 N N . LEU A 1 94 ? 10.195 -0.757 -15.280 1.00 97.62 94 LEU A N 1
ATOM 730 C CA . LEU A 1 94 ? 9.802 -1.895 -16.110 1.00 97.62 94 LEU A CA 1
ATOM 731 C C . LEU A 1 94 ? 9.503 -1.441 -17.540 1.00 97.62 94 LEU A C 1
ATOM 733 O O . LEU A 1 94 ? 10.041 -2.009 -18.485 1.00 97.62 94 LEU A O 1
ATOM 737 N N . ARG A 1 95 ? 8.718 -0.370 -17.702 1.00 97.50 95 ARG A N 1
ATOM 738 C CA . ARG A 1 95 ? 8.414 0.205 -19.018 1.00 97.50 95 ARG A CA 1
ATOM 739 C C . ARG A 1 95 ? 9.685 0.601 -19.771 1.00 97.50 95 ARG A C 1
ATOM 741 O O . ARG A 1 95 ? 9.806 0.270 -20.944 1.00 97.50 95 ARG A O 1
ATOM 748 N N . THR A 1 96 ? 10.630 1.266 -19.108 1.00 96.75 96 THR A N 1
ATOM 749 C CA . THR A 1 96 ? 11.920 1.634 -19.708 1.00 96.75 96 THR A CA 1
ATOM 750 C C . THR A 1 96 ? 12.741 0.400 -20.085 1.00 96.75 96 THR A C 1
ATOM 752 O O . THR A 1 96 ? 13.310 0.365 -21.168 1.00 96.75 96 THR A O 1
ATOM 755 N N . THR A 1 97 ? 12.759 -0.635 -19.238 1.00 96.25 97 THR A N 1
ATOM 756 C CA . THR A 1 97 ? 13.469 -1.900 -19.517 1.00 96.25 97 THR A CA 1
ATOM 757 C C . THR A 1 97 ? 12.921 -2.599 -20.761 1.00 96.25 97 THR A C 1
ATOM 759 O O . THR A 1 97 ? 13.690 -3.113 -21.567 1.00 96.25 97 THR A O 1
ATOM 762 N N . LEU A 1 98 ? 11.598 -2.600 -20.933 1.00 96.25 98 LEU A N 1
ATOM 763 C CA . LEU A 1 98 ? 10.933 -3.219 -22.082 1.00 96.25 98 LEU A CA 1
ATOM 764 C C . LEU A 1 98 ? 11.052 -2.394 -23.372 1.00 96.25 98 LEU A C 1
ATOM 766 O O . LEU A 1 98 ? 10.915 -2.949 -24.455 1.00 96.25 98 LEU A O 1
ATOM 770 N N . ALA A 1 99 ? 11.294 -1.086 -23.263 1.00 96.50 99 ALA A N 1
ATOM 771 C CA . ALA A 1 99 ? 11.480 -0.187 -24.402 1.00 96.50 99 ALA A CA 1
ATOM 772 C C . ALA A 1 99 ? 12.939 -0.104 -24.891 1.00 96.50 99 ALA A C 1
ATOM 774 O O . ALA A 1 99 ? 13.216 0.603 -25.858 1.00 96.50 99 ALA A O 1
ATOM 775 N N . ALA A 1 100 ? 13.876 -0.773 -24.213 1.00 96.00 100 ALA A N 1
ATOM 776 C CA . ALA A 1 100 ? 15.277 -0.792 -24.610 1.00 96.00 100 ALA A CA 1
ATOM 777 C C . ALA A 1 100 ? 15.473 -1.562 -25.927 1.00 96.00 100 ALA A C 1
ATOM 779 O O . ALA A 1 100 ? 14.792 -2.555 -26.175 1.00 96.00 100 ALA A O 1
ATOM 780 N N . GLU A 1 101 ? 16.457 -1.147 -26.733 1.00 94.50 101 GLU A N 1
ATOM 781 C CA . GLU A 1 101 ? 16.800 -1.800 -28.010 1.00 94.50 101 GLU A CA 1
ATOM 782 C C . GLU A 1 101 ? 17.109 -3.295 -27.831 1.00 94.50 101 GLU A C 1
ATOM 784 O O . GLU A 1 101 ? 16.697 -4.132 -28.632 1.00 94.50 101 GLU A O 1
ATOM 789 N N . LYS A 1 102 ? 17.771 -3.642 -26.720 1.00 96.19 102 LYS A N 1
ATOM 790 C CA . LYS A 1 102 ? 17.946 -5.019 -26.264 1.00 96.19 102 LYS A CA 1
ATOM 791 C C . LYS A 1 102 ? 17.265 -5.200 -24.914 1.00 96.19 102 LYS A C 1
ATOM 793 O O . LYS A 1 102 ? 17.719 -4.669 -23.901 1.00 96.19 102 LYS A O 1
ATOM 798 N N . ILE A 1 103 ? 16.195 -5.988 -24.899 1.00 95.69 103 ILE A N 1
ATOM 799 C CA . ILE A 1 103 ? 15.440 -6.281 -23.680 1.00 95.69 103 ILE A CA 1
ATOM 800 C C . ILE A 1 103 ? 16.294 -7.132 -22.735 1.00 95.69 103 ILE A C 1
ATOM 802 O O . ILE A 1 103 ? 16.746 -8.223 -23.086 1.00 95.69 103 ILE A O 1
ATOM 806 N N . ASN A 1 104 ? 16.468 -6.650 -21.505 1.00 96.12 104 ASN A N 1
ATOM 807 C CA . ASN A 1 104 ? 16.999 -7.451 -20.407 1.00 96.12 104 ASN A CA 1
ATOM 808 C C . ASN A 1 104 ? 15.836 -8.185 -19.715 1.00 96.12 104 ASN A C 1
ATOM 810 O O . ASN A 1 104 ? 15.155 -7.613 -18.861 1.00 96.12 104 ASN A O 1
ATOM 814 N N . LEU A 1 105 ? 15.599 -9.438 -20.119 1.00 96.56 105 LEU A N 1
ATOM 815 C CA . LEU A 1 105 ? 14.495 -10.260 -19.610 1.00 96.56 105 LEU A CA 1
ATOM 816 C C . LEU A 1 105 ? 14.600 -10.535 -18.107 1.00 96.56 105 LEU A C 1
ATOM 818 O O . LEU A 1 105 ? 13.590 -10.452 -17.415 1.00 96.56 105 LEU A O 1
ATOM 822 N N . GLU A 1 106 ? 15.803 -10.788 -17.591 1.00 97.38 106 GLU A N 1
ATOM 823 C CA . GLU A 1 106 ? 16.029 -11.053 -16.165 1.00 97.38 106 GLU A CA 1
ATOM 824 C C . GLU A 1 106 ? 15.613 -9.850 -15.305 1.00 97.38 106 GLU A C 1
ATOM 826 O O . GLU A 1 106 ? 14.877 -9.982 -14.324 1.00 97.38 106 GLU A O 1
ATOM 831 N N . ASN A 1 107 ? 16.010 -8.641 -15.715 1.00 96.25 107 ASN A N 1
ATOM 832 C CA . ASN A 1 107 ? 15.616 -7.419 -15.018 1.00 96.25 107 ASN A CA 1
ATOM 833 C C . ASN A 1 107 ? 14.103 -7.151 -15.124 1.00 96.25 107 ASN A C 1
ATOM 835 O O . ASN A 1 107 ? 13.479 -6.719 -14.153 1.00 96.25 107 ASN A O 1
ATOM 839 N N . ALA A 1 108 ? 13.500 -7.412 -16.288 1.00 97.44 108 ALA A N 1
ATOM 840 C CA . ALA A 1 108 ? 12.058 -7.263 -16.471 1.00 97.44 108 ALA A CA 1
ATOM 841 C C . ALA A 1 108 ? 11.271 -8.228 -15.568 1.00 97.44 108 ALA A C 1
ATOM 843 O O . ALA A 1 108 ? 10.340 -7.802 -14.884 1.00 97.44 108 ALA A O 1
ATOM 844 N N . GLU A 1 109 ? 11.674 -9.499 -15.507 1.00 98.19 109 GLU A N 1
ATOM 845 C CA . GLU A 1 109 ? 11.059 -10.509 -14.644 1.00 98.19 109 GLU A CA 1
ATOM 846 C C . GLU A 1 109 ? 11.162 -10.125 -13.166 1.00 98.19 109 GLU A C 1
ATOM 848 O O . GLU A 1 109 ? 10.160 -10.162 -12.446 1.00 98.19 109 GLU A O 1
ATOM 853 N N . LYS A 1 110 ? 12.344 -9.683 -12.722 1.00 98.19 110 LYS A N 1
ATOM 854 C CA . LYS A 1 110 ? 12.550 -9.194 -11.357 1.00 98.19 110 LYS A CA 1
ATOM 855 C C . LYS A 1 110 ? 11.585 -8.057 -11.015 1.00 98.19 110 LYS A C 1
ATOM 857 O O . LYS A 1 110 ? 10.911 -8.117 -9.990 1.00 98.19 110 LYS A O 1
ATOM 862 N N . LEU A 1 111 ? 11.471 -7.048 -11.881 1.00 97.50 111 LEU A N 1
ATOM 863 C CA . LEU A 1 111 ? 10.570 -5.913 -11.661 1.00 97.50 111 LEU A CA 1
ATOM 864 C C . LEU A 1 111 ? 9.093 -6.333 -11.633 1.00 97.50 111 LEU A C 1
ATOM 866 O O . LEU A 1 111 ? 8.325 -5.786 -10.844 1.00 97.50 111 LEU A O 1
ATOM 870 N N . ILE A 1 112 ? 8.692 -7.305 -12.457 1.00 97.56 112 ILE A N 1
ATOM 871 C CA . ILE A 1 112 ? 7.329 -7.856 -12.447 1.00 97.56 112 ILE A CA 1
ATOM 872 C C . ILE A 1 112 ? 7.037 -8.558 -11.116 1.00 97.56 112 ILE A C 1
ATOM 874 O O . ILE A 1 112 ? 5.986 -8.306 -10.522 1.00 97.56 112 ILE A O 1
ATOM 878 N N . ARG A 1 113 ? 7.957 -9.401 -10.629 1.00 98.19 113 ARG A N 1
ATOM 879 C CA . ARG A 1 113 ? 7.814 -10.098 -9.339 1.00 98.19 113 ARG A CA 1
ATOM 880 C C . ARG A 1 113 ? 7.728 -9.109 -8.182 1.00 98.19 113 ARG A C 1
ATOM 882 O O . ARG A 1 113 ? 6.755 -9.139 -7.439 1.00 98.19 113 ARG A O 1
ATOM 889 N N . GLU A 1 114 ? 8.644 -8.143 -8.123 1.00 97.44 114 GLU A N 1
ATOM 890 C CA . GLU A 1 114 ? 8.619 -7.090 -7.102 1.00 97.44 114 GLU A CA 1
ATOM 891 C C . GLU A 1 114 ? 7.296 -6.306 -7.110 1.00 97.44 114 GLU A C 1
ATOM 893 O O . GLU A 1 114 ? 6.764 -5.964 -6.058 1.00 97.44 114 GLU A O 1
ATOM 898 N N . GLN A 1 115 ? 6.723 -6.015 -8.283 1.00 96.75 115 GLN A N 1
ATOM 899 C CA . GLN A 1 115 ? 5.411 -5.368 -8.362 1.00 96.75 115 GLN A CA 1
ATOM 900 C C . GLN A 1 115 ? 4.264 -6.255 -7.878 1.00 96.75 115 GLN A C 1
ATOM 902 O O . GLN A 1 115 ? 3.302 -5.737 -7.305 1.00 96.75 115 GLN A O 1
ATOM 907 N N . ALA A 1 116 ? 4.321 -7.560 -8.144 1.00 96.19 116 ALA A N 1
ATOM 908 C CA . ALA A 1 116 ? 3.334 -8.510 -7.649 1.00 96.19 116 ALA A CA 1
ATOM 909 C C . ALA A 1 116 ? 3.390 -8.596 -6.118 1.00 96.19 116 ALA A C 1
ATOM 911 O O . ALA A 1 116 ? 2.351 -8.446 -5.471 1.00 96.19 116 ALA A O 1
ATOM 912 N N . ASP A 1 117 ? 4.594 -8.704 -5.556 1.00 97.56 117 ASP A N 1
ATOM 913 C CA . ASP A 1 117 ? 4.832 -8.710 -4.111 1.00 97.56 117 ASP A CA 1
ATOM 914 C C . ASP A 1 117 ? 4.307 -7.427 -3.466 1.00 97.56 117 ASP A C 1
ATOM 916 O O . ASP A 1 117 ? 3.561 -7.471 -2.489 1.00 97.56 117 ASP A O 1
ATOM 920 N N . MET A 1 118 ? 4.589 -6.267 -4.069 1.00 97.19 118 MET A N 1
ATOM 921 C CA . MET A 1 118 ? 4.072 -4.998 -3.559 1.00 97.19 118 MET A CA 1
ATOM 922 C C . MET A 1 118 ? 2.537 -4.946 -3.554 1.00 97.19 118 MET A C 1
ATOM 924 O O . MET A 1 118 ? 1.929 -4.433 -2.616 1.00 97.19 118 MET A O 1
ATOM 928 N N . ARG A 1 119 ? 1.872 -5.486 -4.582 1.00 93.75 119 ARG A N 1
ATOM 929 C CA . ARG A 1 119 ? 0.400 -5.547 -4.607 1.00 93.75 119 ARG A CA 1
ATOM 930 C C . ARG A 1 119 ? -0.152 -6.453 -3.512 1.00 93.75 119 ARG A C 1
ATOM 932 O O . ARG A 1 119 ? -1.173 -6.099 -2.923 1.00 93.75 119 ARG A O 1
ATOM 939 N N . ALA A 1 120 ? 0.501 -7.583 -3.253 1.00 95.00 120 ALA A N 1
ATOM 940 C CA . ALA A 1 120 ? 0.134 -8.470 -2.157 1.00 95.00 120 ALA A CA 1
ATOM 941 C C . ALA A 1 120 ? 0.300 -7.760 -0.806 1.00 95.00 120 ALA A C 1
ATOM 943 O O . ALA A 1 120 ? -0.638 -7.746 -0.011 1.00 95.00 120 ALA A O 1
ATOM 944 N N . GLU A 1 121 ? 1.420 -7.067 -0.588 1.00 95.12 121 GLU A N 1
ATOM 945 C CA . GLU A 1 121 ? 1.671 -6.327 0.654 1.00 95.12 121 GLU A CA 1
ATOM 946 C C . GLU A 1 121 ? 0.623 -5.231 0.891 1.00 95.12 121 GLU A C 1
ATOM 948 O O . GLU A 1 121 ? 0.132 -5.072 2.005 1.00 95.12 121 GLU A O 1
ATOM 953 N N . LEU A 1 122 ? 0.181 -4.528 -0.158 1.00 92.81 122 LEU A N 1
ATOM 954 C CA . LEU A 1 122 ? -0.906 -3.548 -0.049 1.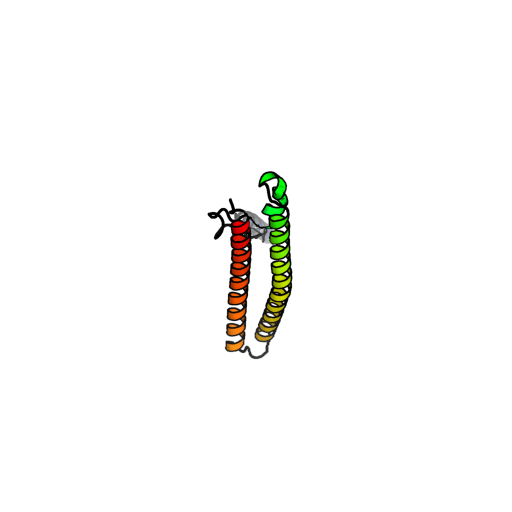00 92.81 122 LEU A CA 1
ATOM 955 C C . LEU A 1 122 ? -2.231 -4.185 0.407 1.00 92.81 122 LEU A C 1
ATOM 957 O O . LEU A 1 122 ? -2.980 -3.582 1.180 1.00 92.81 122 LEU A O 1
ATOM 961 N N . GLN A 1 123 ? -2.542 -5.389 -0.077 1.00 90.75 123 GLN A N 1
ATOM 962 C CA . GLN A 1 123 ? -3.739 -6.123 0.342 1.00 90.75 123 GLN A CA 1
ATOM 963 C C . GLN A 1 123 ? -3.617 -6.618 1.785 1.00 90.75 123 GLN A C 1
ATOM 965 O O . GLN A 1 123 ? -4.569 -6.484 2.553 1.00 90.75 123 GLN A O 1
ATOM 970 N N . ILE A 1 124 ? -2.444 -7.127 2.166 1.00 93.88 124 ILE A N 1
ATOM 971 C CA . ILE A 1 124 ? -2.144 -7.575 3.530 1.00 93.88 124 ILE A CA 1
ATOM 972 C C . ILE A 1 124 ? -2.222 -6.403 4.511 1.00 93.88 124 ILE A C 1
ATOM 974 O O . ILE A 1 124 ? -2.857 -6.521 5.554 1.00 93.88 124 ILE A O 1
ATOM 978 N N . ALA A 1 125 ? -1.637 -5.253 4.180 1.00 93.25 125 ALA A N 1
ATOM 979 C CA . ALA A 1 125 ? -1.678 -4.063 5.023 1.00 93.25 125 ALA A CA 1
ATOM 980 C C . ALA A 1 125 ? -3.111 -3.559 5.237 1.00 93.25 125 ALA A C 1
ATOM 982 O O . ALA A 1 125 ? -3.493 -3.239 6.363 1.00 93.25 125 ALA A O 1
ATOM 983 N N . ARG A 1 126 ? -3.938 -3.565 4.181 1.00 91.50 126 ARG A N 1
ATOM 984 C CA . ARG A 1 126 ? -5.366 -3.243 4.299 1.00 91.50 126 ARG A CA 1
ATOM 985 C C . ARG A 1 126 ? -6.089 -4.220 5.223 1.00 91.50 126 ARG A C 1
ATOM 987 O O . ARG A 1 126 ? -6.906 -3.791 6.032 1.00 91.50 126 ARG A O 1
ATOM 994 N N . LEU A 1 127 ? -5.798 -5.512 5.091 1.00 91.44 127 LEU A N 1
ATOM 995 C CA . LEU A 1 127 ? -6.378 -6.550 5.934 1.00 91.44 127 LEU A CA 1
ATOM 996 C C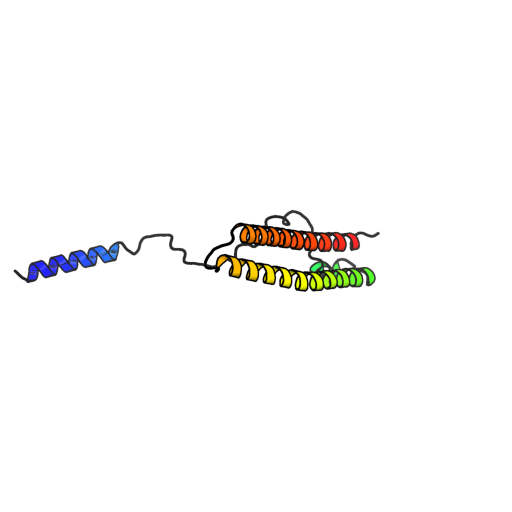 . LEU A 1 127 ? -6.005 -6.374 7.403 1.00 91.44 127 LEU A C 1
ATOM 998 O O . LEU A 1 127 ? -6.887 -6.418 8.255 1.00 91.44 127 LEU A O 1
ATOM 1002 N N . ARG A 1 128 ? -4.723 -6.128 7.688 1.00 93.12 128 ARG A N 1
ATOM 1003 C CA . ARG A 1 128 ? -4.228 -5.846 9.041 1.00 93.12 128 ARG A CA 1
ATOM 1004 C C . ARG A 1 128 ? -4.950 -4.648 9.643 1.00 93.12 128 ARG A C 1
ATOM 1006 O O . ARG A 1 128 ? -5.564 -4.789 10.689 1.00 93.12 128 ARG A O 1
ATOM 1013 N N . LEU A 1 129 ? -5.009 -3.531 8.912 1.00 94.25 129 LEU A N 1
ATOM 1014 C CA . LEU A 1 129 ? -5.739 -2.339 9.346 1.00 94.25 129 LEU A CA 1
ATOM 1015 C C . LEU A 1 129 ? -7.197 -2.661 9.719 1.00 94.25 129 LEU A C 1
ATOM 1017 O O . LEU A 1 129 ? -7.702 -2.172 10.726 1.00 94.25 129 LEU A O 1
ATOM 1021 N N . GLN A 1 130 ? -7.887 -3.456 8.898 1.00 91.69 130 GLN A N 1
ATOM 1022 C CA . GLN A 1 130 ? -9.268 -3.839 9.174 1.00 91.69 130 GLN A CA 1
ATOM 1023 C C . GLN A 1 130 ? -9.386 -4.743 10.409 1.00 91.69 130 GLN A C 1
ATOM 1025 O O . GLN A 1 130 ? -10.276 -4.528 11.226 1.00 91.69 130 GLN A O 1
ATOM 1030 N N . MET A 1 131 ? -8.506 -5.736 10.557 1.00 90.69 131 MET A N 1
ATOM 1031 C CA . MET A 1 131 ? -8.498 -6.633 11.717 1.00 90.69 131 MET A CA 1
ATOM 1032 C C . MET A 1 131 ? -8.213 -5.875 13.012 1.00 90.69 131 MET A C 1
ATOM 1034 O O . MET A 1 131 ? -8.936 -6.047 13.990 1.00 90.69 131 MET A O 1
ATOM 1038 N N . ASP A 1 132 ? -7.214 -4.998 12.993 1.00 91.88 132 ASP A N 1
ATOM 1039 C CA . ASP A 1 132 ? -6.823 -4.203 14.150 1.00 91.88 132 ASP A CA 1
ATOM 1040 C C . ASP A 1 132 ? -7.953 -3.234 14.548 1.00 91.88 132 ASP A C 1
ATOM 1042 O O . ASP A 1 132 ? -8.253 -3.075 15.729 1.00 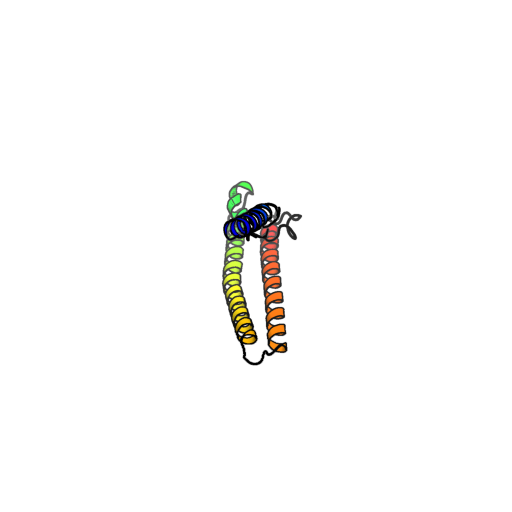9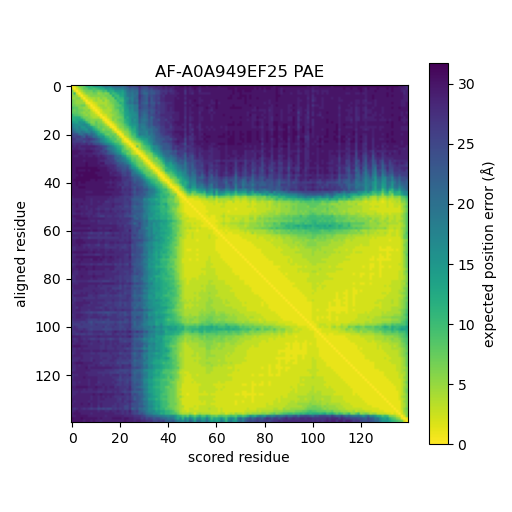1.88 132 ASP A O 1
ATOM 1046 N N . ALA A 1 133 ? -8.640 -2.624 13.571 1.00 91.94 133 ALA A N 1
ATOM 1047 C CA . ALA A 1 133 ? -9.778 -1.746 13.845 1.00 91.94 133 ALA A CA 1
ATOM 1048 C C . ALA A 1 133 ? -10.980 -2.512 14.424 1.00 91.94 133 ALA A C 1
ATOM 1050 O O . ALA A 1 133 ? -11.655 -2.005 15.315 1.00 91.94 133 ALA A O 1
ATOM 1051 N N . MET A 1 134 ? -11.235 -3.738 13.957 1.00 88.31 134 MET A N 1
ATOM 1052 C CA . MET A 1 134 ? -12.283 -4.601 14.514 1.00 88.31 134 MET A CA 1
ATOM 1053 C C . MET A 1 134 ? -11.961 -5.050 15.943 1.00 88.31 134 MET A C 1
ATOM 1055 O O . MET A 1 134 ? -12.864 -5.097 16.772 1.00 88.31 134 MET A O 1
ATOM 1059 N N . ALA A 1 135 ? -10.691 -5.321 16.257 1.00 89.88 135 ALA A N 1
ATOM 1060 C CA . ALA A 1 135 ? -10.264 -5.668 17.613 1.00 89.88 135 ALA A CA 1
ATOM 1061 C C . ALA A 1 135 ? -10.521 -4.534 18.626 1.00 89.88 135 ALA A C 1
ATOM 1063 O O . ALA A 1 135 ? -10.735 -4.795 19.806 1.00 89.88 135 ALA A O 1
ATOM 1064 N N . LEU A 1 136 ? -10.561 -3.275 18.169 1.00 88.56 136 LEU A N 1
ATOM 1065 C CA . LEU A 1 136 ? -10.944 -2.130 19.003 1.00 88.56 136 LEU A CA 1
ATOM 1066 C C . LEU A 1 136 ? -12.448 -2.045 19.281 1.00 88.56 136 LEU A C 1
ATOM 1068 O O . LEU A 1 136 ? -12.823 -1.351 20.222 1.00 88.56 136 LEU A O 1
ATOM 1072 N N . LEU A 1 137 ? -13.296 -2.712 18.489 1.00 83.62 137 LEU A N 1
ATOM 1073 C CA . LEU A 1 137 ? -14.744 -2.805 18.733 1.00 83.62 137 LEU A CA 1
ATOM 1074 C C . LEU A 1 137 ? -15.093 -3.881 19.761 1.00 83.62 137 LEU A C 1
ATOM 1076 O O . LEU A 1 137 ? -16.199 -3.894 20.284 1.00 83.62 137 LEU A O 1
ATOM 1080 N N . THR A 1 138 ? -14.162 -4.798 20.015 1.00 69.50 138 THR A N 1
ATOM 1081 C CA . THR A 1 138 ? -14.293 -5.863 21.004 1.00 69.50 138 THR A CA 1
ATOM 1082 C C . THR A 1 138 ? -13.481 -5.532 22.260 1.00 69.50 138 THR A C 1
ATOM 1084 O O . THR A 1 138 ? -12.388 -6.070 22.440 1.00 69.50 138 THR A O 1
ATOM 1087 N N . PRO A 1 139 ? -13.936 -4.590 23.097 1.00 60.19 139 PRO A N 1
ATOM 1088 C CA . PRO A 1 139 ? -13.655 -4.743 24.523 1.00 60.19 139 PRO A CA 1
ATOM 1089 C C . PRO A 1 139 ? -14.848 -4.368 25.421 1.00 60.19 139 PRO A C 1
ATOM 1091 O O . PRO A 1 139 ? -15.380 -3.266 25.300 1.00 60.19 139 PRO A O 1
ATOM 1094 N N . GLU A 1 140 ? -15.123 -5.284 26.364 1.00 45.31 140 GLU A N 1
ATOM 1095 C CA . GLU A 1 140 ? -16.150 -5.326 27.435 1.00 45.31 140 GLU A CA 1
ATOM 1096 C C . GLU A 1 140 ? -17.465 -6.055 27.111 1.00 45.31 140 GLU A C 1
ATOM 1098 O O . GLU A 1 140 ? -18.317 -5.533 26.361 1.00 45.31 140 GLU A O 1
#

Nearest PDB structures (foldseek):
  3lay-assembly1_J  TM=6.572E-01  e=2.277E-01  Salmonella enterica subsp. enterica serovar Typhimurium
  3lay-assembly1_G  TM=6.910E-01  e=2.414E-01  Salmonella enterica subsp. enterica serovar Typhimurium
  8p1y-assembly1_AAA-2  TM=5.466E-01  e=2.277E-01  Arabidopsis thaliana
  7n6g-assembly1_3H  TM=5.919E-01  e=5.048E+00  Chlamydomonas reinhardtii